Protein AF-A0A7V8E3L0-F1 (afdb_monomer_lite)

Foldseek 3Di:
DPPCQCVPPVNVVCCVVQHDDDDDDCVVCVVVCVVVVDDAPPKDWDADPVRDTLDIDGDDDHNVRVVVVVCVSSVHD

pLDDT: mean 87.91, std 10.55, range [44.91, 94.25]

Radius of gyration: 12.68 Å; chains: 1; bounding box: 30×25×30 Å

Sequence (77 aa):
MDSGTLSDATVDAFVRERFIAVRIEKEHQPATFESLKITDFPSTILLRADKTEAARLPGYLGPQEFLEKLKAASGKN

Secondary structure (DSSP, 8-state):
----GGG-HHHHHHHHHH-------TTT-HHHHHHTT--SSSEEEEE-TTS-EEEEEES---HHHHHHHHHHHHT--

Structure (mmCIF, N/CA/C/O backbone):
data_AF-A0A7V8E3L0-F1
#
_entry.id   AF-A0A7V8E3L0-F1
#
loop_
_atom_site.group_PDB
_atom_site.id
_atom_site.type_symbol
_atom_site.label_atom_id
_atom_site.label_alt_id
_atom_site.label_comp_id
_atom_site.label_asym_id
_atom_site.label_entity_id
_atom_site.label_seq_id
_atom_site.pdbx_PDB_ins_code
_atom_site.Cartn_x
_atom_site.Cartn_y
_atom_site.Cartn_z
_atom_site.occupancy
_atom_site.B_iso_or_equiv
_atom_site.auth_seq_id
_atom_site.auth_comp_id
_atom_site.auth_asym_id
_atom_site.auth_atom_id
_atom_site.pdbx_PDB_model_num
ATOM 1 N N . MET A 1 1 ? 17.122 6.847 0.498 1.00 44.91 1 MET A N 1
ATOM 2 C CA . MET A 1 1 ? 15.699 6.641 0.171 1.00 44.91 1 MET A CA 1
ATOM 3 C C . MET A 1 1 ? 15.014 6.388 1.495 1.00 44.91 1 MET A C 1
ATOM 5 O O . MET A 1 1 ? 15.332 5.379 2.111 1.00 44.91 1 MET A O 1
ATOM 9 N N . ASP A 1 2 ? 14.224 7.344 1.987 1.00 50.50 2 ASP A N 1
ATOM 10 C CA . ASP A 1 2 ? 13.507 7.203 3.257 1.00 50.50 2 ASP A CA 1
ATOM 11 C C . ASP A 1 2 ? 12.559 6.006 3.159 1.00 50.50 2 ASP A C 1
ATOM 13 O O . ASP A 1 2 ? 11.517 6.058 2.523 1.00 50.50 2 ASP A O 1
ATOM 17 N N . SER A 1 3 ? 12.959 4.880 3.740 1.00 57.62 3 SER A N 1
ATOM 18 C CA . SER A 1 3 ? 12.189 3.634 3.805 1.00 57.62 3 SER A CA 1
ATOM 19 C C . SER A 1 3 ? 11.246 3.605 5.016 1.00 57.62 3 SER A C 1
ATOM 21 O O . SER A 1 3 ? 10.783 2.543 5.434 1.00 57.62 3 SER A O 1
ATOM 23 N N . GLY A 1 4 ? 10.974 4.774 5.602 1.00 77.69 4 GLY A N 1
ATOM 24 C CA . GLY A 1 4 ? 10.302 4.907 6.889 1.00 77.69 4 GLY A CA 1
ATOM 25 C C . GLY A 1 4 ? 8.800 4.649 6.850 1.00 77.69 4 GLY A C 1
ATOM 26 O O . GLY A 1 4 ? 8.264 4.193 7.845 1.00 77.69 4 GLY A O 1
ATOM 27 N N . THR A 1 5 ? 8.116 4.867 5.724 1.00 86.31 5 THR A N 1
ATOM 28 C CA . THR A 1 5 ? 6.640 4.833 5.672 1.00 86.31 5 THR A CA 1
ATOM 29 C C . THR A 1 5 ? 6.028 3.528 6.156 1.00 86.31 5 THR A C 1
ATOM 31 O O . THR A 1 5 ? 5.124 3.556 6.979 1.00 86.31 5 THR A O 1
ATOM 34 N N . LEU A 1 6 ? 6.531 2.383 5.694 1.00 84.69 6 LEU A N 1
ATOM 35 C CA . LEU A 1 6 ? 6.026 1.081 6.148 1.00 84.69 6 LEU A CA 1
ATOM 36 C C . LEU A 1 6 ? 6.584 0.664 7.519 1.00 84.69 6 LEU A C 1
ATOM 38 O O . LEU A 1 6 ? 6.103 -0.305 8.092 1.00 84.69 6 LEU A O 1
ATOM 42 N N . SER A 1 7 ? 7.596 1.375 8.023 1.00 87.38 7 SER A N 1
ATOM 43 C CA . SER A 1 7 ? 8.189 1.158 9.350 1.00 87.38 7 SER A CA 1
ATOM 44 C C . SER A 1 7 ? 7.643 2.132 10.403 1.00 87.38 7 SER A C 1
ATOM 46 O O . SER A 1 7 ? 7.987 2.018 11.577 1.00 87.38 7 SER A O 1
ATOM 48 N N . ASP A 1 8 ? 6.824 3.106 9.997 1.00 93.81 8 ASP A N 1
ATOM 49 C CA . ASP A 1 8 ? 6.166 4.037 10.900 1.00 93.81 8 ASP A CA 1
ATOM 50 C C . ASP A 1 8 ? 5.178 3.266 11.777 1.00 93.81 8 ASP A C 1
ATOM 52 O O . ASP A 1 8 ? 4.337 2.519 11.276 1.00 93.81 8 ASP A O 1
ATOM 56 N N . ALA A 1 9 ? 5.280 3.444 13.095 1.00 93.62 9 ALA A N 1
ATOM 57 C CA . ALA A 1 9 ? 4.501 2.665 14.054 1.00 93.62 9 ALA A CA 1
ATOM 58 C C . ALA A 1 9 ? 2.984 2.850 13.877 1.00 93.62 9 ALA A C 1
ATOM 60 O O . ALA A 1 9 ? 2.216 1.921 14.127 1.00 93.62 9 ALA A O 1
ATOM 61 N N . THR A 1 10 ? 2.546 4.026 13.421 1.00 93.50 10 THR A N 1
ATOM 62 C CA . THR A 1 10 ? 1.127 4.311 13.179 1.00 93.50 10 THR A CA 1
ATOM 63 C C . THR A 1 10 ? 0.651 3.614 11.911 1.00 93.50 10 THR A C 1
ATOM 65 O O . THR A 1 10 ? -0.430 3.022 11.899 1.00 93.50 10 THR A O 1
ATOM 68 N N . VAL A 1 11 ? 1.463 3.653 10.850 1.00 92.62 11 VAL A N 1
ATOM 69 C CA . VAL A 1 11 ? 1.171 2.945 9.597 1.00 92.62 11 VAL A CA 1
ATOM 70 C C . VAL A 1 11 ? 1.149 1.432 9.820 1.00 92.62 11 VAL A C 1
ATOM 72 O O . VAL A 1 11 ? 0.187 0.791 9.402 1.00 92.62 11 VAL A O 1
ATOM 75 N N . ASP A 1 12 ? 2.144 0.859 10.504 1.00 92.88 12 ASP A N 1
ATOM 76 C CA . ASP A 1 12 ? 2.204 -0.584 10.791 1.00 92.88 12 ASP A CA 1
ATOM 77 C C . ASP A 1 12 ? 0.989 -1.044 11.607 1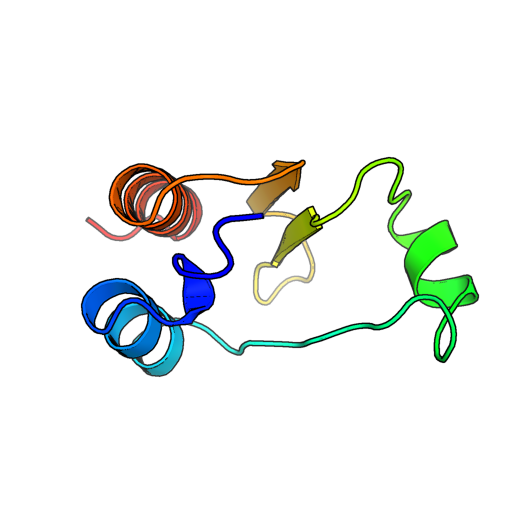.00 92.88 12 ASP A C 1
ATOM 79 O O . ASP A 1 12 ? 0.310 -1.994 11.208 1.00 92.88 12 ASP A O 1
ATOM 83 N N . ALA A 1 13 ? 0.646 -0.334 12.687 1.00 94.19 13 ALA A N 1
ATOM 84 C CA . ALA A 1 13 ? -0.523 -0.658 13.502 1.00 94.19 13 ALA A CA 1
ATOM 85 C C . ALA A 1 13 ? -1.821 -0.635 12.678 1.00 94.19 13 ALA A C 1
ATOM 87 O O . ALA A 1 13 ? -2.605 -1.587 12.722 1.00 94.19 13 ALA A O 1
ATOM 88 N N . PHE A 1 14 ? -2.025 0.410 11.870 1.00 93.56 14 PHE A N 1
ATOM 89 C CA . PHE A 1 14 ? -3.221 0.542 11.040 1.00 93.56 14 PHE A CA 1
ATOM 90 C C . PHE A 1 14 ? -3.304 -0.540 9.956 1.00 93.56 14 PHE A C 1
ATOM 92 O O . PHE A 1 14 ? -4.362 -1.141 9.753 1.00 93.56 14 PHE A O 1
ATOM 99 N N . VAL A 1 15 ? -2.190 -0.819 9.271 1.00 92.94 15 VAL A N 1
ATOM 100 C CA . VAL A 1 15 ? -2.124 -1.856 8.235 1.00 92.94 15 VAL A CA 1
ATOM 101 C C . VAL A 1 15 ? -2.408 -3.230 8.835 1.00 92.94 15 VAL A C 1
ATOM 103 O O . VAL A 1 15 ? -3.226 -3.957 8.278 1.00 92.94 15 VAL A O 1
ATOM 106 N N . ARG A 1 16 ? -1.809 -3.572 9.983 1.00 92.31 16 ARG A N 1
ATOM 107 C CA . ARG A 1 16 ? -2.038 -4.859 10.664 1.00 92.31 16 ARG A CA 1
ATOM 108 C C . ARG A 1 16 ? -3.474 -5.049 11.133 1.00 92.31 16 ARG A C 1
ATOM 110 O O . ARG A 1 16 ? -3.977 -6.167 11.089 1.00 92.31 16 ARG A O 1
ATOM 117 N N . GLU A 1 17 ? -4.122 -3.987 11.602 1.00 93.88 17 GLU A N 1
ATOM 118 C CA . GLU A 1 17 ? -5.497 -4.064 12.100 1.00 93.88 17 GLU A CA 1
ATOM 119 C C . GLU A 1 17 ? -6.522 -4.162 10.958 1.00 93.88 17 GLU A C 1
ATOM 121 O O . GLU A 1 17 ? -7.563 -4.805 11.108 1.00 93.88 17 GLU A O 1
ATOM 126 N N . ARG A 1 18 ? -6.265 -3.504 9.819 1.00 92.19 18 ARG A N 1
ATOM 127 C CA . ARG A 1 18 ? -7.297 -3.256 8.794 1.00 92.19 18 ARG A CA 1
ATOM 128 C C . ARG A 1 18 ? -7.064 -3.939 7.453 1.00 92.19 18 ARG A C 1
ATOM 130 O O . ARG A 1 18 ? -8.015 -4.042 6.678 1.00 92.19 18 ARG A O 1
ATOM 137 N N . PHE A 1 19 ? -5.852 -4.406 7.170 1.00 93.25 19 PHE A N 1
ATOM 138 C CA . PHE A 1 19 ? -5.480 -4.952 5.869 1.00 93.25 19 PHE A CA 1
ATOM 139 C C . PHE 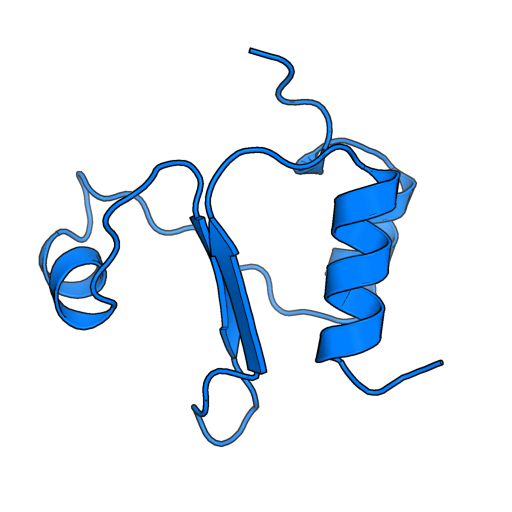A 1 19 ? -4.729 -6.277 5.993 1.00 93.25 19 PHE A C 1
ATOM 141 O O . PHE A 1 19 ? -4.109 -6.594 7.003 1.00 93.25 19 PHE A O 1
ATOM 148 N N . ILE A 1 20 ? -4.743 -7.040 4.902 1.00 93.12 20 ILE A N 1
ATOM 149 C CA . ILE A 1 20 ? -3.824 -8.158 4.696 1.00 93.12 20 ILE A CA 1
ATOM 150 C C . ILE A 1 20 ? -2.695 -7.634 3.811 1.00 93.12 20 ILE A C 1
ATOM 152 O O . ILE A 1 20 ? -2.905 -7.360 2.629 1.00 93.12 20 ILE A O 1
ATOM 156 N N . ALA A 1 21 ? -1.506 -7.463 4.386 1.00 91.81 21 ALA A N 1
ATOM 157 C CA . ALA A 1 21 ? -0.343 -6.988 3.648 1.00 91.81 21 ALA A CA 1
ATOM 158 C C . ALA A 1 21 ? 0.304 -8.133 2.854 1.00 91.81 21 ALA A C 1
ATOM 160 O O . ALA A 1 21 ? 0.691 -9.154 3.422 1.00 91.81 21 ALA A O 1
ATOM 161 N N . VAL A 1 22 ? 0.456 -7.943 1.542 1.00 91.25 22 VAL A N 1
ATOM 162 C CA . VAL A 1 22 ? 1.140 -8.885 0.648 1.00 91.25 22 VAL A CA 1
ATOM 163 C C . VAL A 1 22 ? 2.303 -8.167 -0.023 1.00 91.25 22 VAL A C 1
ATOM 165 O O . VAL A 1 22 ? 2.109 -7.184 -0.735 1.00 91.25 22 VAL A O 1
ATOM 168 N N . ARG A 1 23 ? 3.520 -8.669 0.197 1.00 90.62 23 ARG A N 1
ATOM 169 C CA . ARG A 1 23 ? 4.726 -8.201 -0.493 1.00 90.62 23 ARG A CA 1
ATOM 170 C C . ARG A 1 23 ? 4.961 -9.068 -1.722 1.00 90.62 23 ARG A C 1
ATOM 172 O O . ARG A 1 23 ? 5.000 -10.291 -1.617 1.00 90.62 23 ARG A O 1
ATOM 179 N N . ILE A 1 24 ? 5.144 -8.424 -2.867 1.00 89.94 24 ILE A N 1
ATOM 180 C CA . ILE A 1 24 ? 5.472 -9.085 -4.130 1.00 89.94 24 ILE A CA 1
ATOM 181 C C . ILE A 1 24 ? 6.786 -8.492 -4.626 1.00 89.94 24 ILE A C 1
ATOM 183 O O . ILE A 1 24 ? 6.945 -7.274 -4.674 1.00 89.94 24 ILE A O 1
ATOM 187 N N . GLU A 1 25 ? 7.724 -9.359 -4.980 1.00 90.75 25 GLU A N 1
ATOM 188 C CA . GLU A 1 25 ? 9.033 -8.989 -5.518 1.00 90.75 25 GLU A CA 1
ATOM 189 C C . GLU A 1 25 ? 9.095 -9.399 -6.985 1.00 90.75 25 GLU A C 1
ATOM 191 O O . GLU A 1 25 ? 8.726 -10.528 -7.333 1.00 90.75 25 GLU A O 1
ATOM 196 N N . LYS A 1 26 ? 9.515 -8.475 -7.855 1.00 87.69 26 LYS A N 1
ATOM 197 C CA . LYS A 1 26 ? 9.469 -8.671 -9.311 1.00 87.69 26 LYS A CA 1
ATOM 198 C C . LYS A 1 26 ? 10.365 -9.823 -9.740 1.00 87.69 26 LYS A C 1
ATOM 200 O O . LYS A 1 26 ? 10.004 -10.577 -10.636 1.00 87.69 26 LYS A O 1
ATOM 205 N N . GLU A 1 27 ? 11.497 -9.966 -9.070 1.00 91.06 27 GLU A N 1
ATOM 206 C CA . GLU A 1 27 ? 12.519 -10.976 -9.316 1.00 91.06 27 GLU A CA 1
ATOM 207 C C . GLU A 1 27 ? 11.974 -12.395 -9.108 1.00 91.06 27 GLU A C 1
ATOM 209 O O . GLU A 1 27 ? 12.374 -13.322 -9.805 1.00 91.06 27 GLU A O 1
ATOM 214 N N . HIS A 1 28 ? 11.023 -12.557 -8.184 1.00 93.06 28 HIS A N 1
ATOM 215 C CA . HIS A 1 28 ? 10.423 -13.846 -7.848 1.00 93.06 28 HIS A CA 1
ATOM 216 C C . HIS A 1 28 ? 9.090 -14.097 -8.565 1.00 93.06 28 HIS A C 1
ATOM 218 O O . HIS A 1 28 ? 8.702 -15.248 -8.754 1.00 93.06 28 HIS A O 1
ATOM 224 N N . GLN A 1 29 ? 8.365 -13.039 -8.945 1.00 91.94 29 GLN A N 1
ATOM 225 C CA . GLN A 1 29 ? 7.018 -13.133 -9.521 1.00 91.94 29 GLN A CA 1
ATOM 226 C C . GLN A 1 29 ? 6.805 -12.172 -10.710 1.00 91.94 29 GLN A C 1
ATOM 228 O O . GLN A 1 29 ? 5.901 -11.330 -10.672 1.00 91.94 29 GLN A O 1
ATOM 233 N N . PRO A 1 30 ? 7.587 -12.285 -11.798 1.00 90.25 30 PRO A N 1
ATOM 234 C CA . PRO A 1 30 ? 7.526 -11.340 -12.917 1.00 90.25 30 PRO A CA 1
ATOM 235 C C . PRO A 1 30 ? 6.155 -11.320 -13.614 1.00 90.25 30 PRO A C 1
ATOM 237 O O . PRO A 1 30 ? 5.634 -10.247 -13.912 1.00 90.25 30 PRO A O 1
ATOM 240 N N . ALA A 1 31 ? 5.509 -12.482 -13.773 1.00 92.31 31 ALA A N 1
ATOM 241 C CA . ALA A 1 31 ? 4.178 -12.586 -14.380 1.00 92.31 31 ALA A CA 1
ATOM 242 C C . ALA A 1 31 ? 3.096 -11.834 -13.577 1.00 92.31 31 ALA A C 1
ATOM 244 O O . ALA A 1 31 ? 2.181 -11.234 -14.146 1.00 92.31 31 ALA A O 1
ATOM 245 N N . THR A 1 32 ? 3.214 -11.809 -12.246 1.00 89.38 32 THR A N 1
ATOM 246 C CA . THR A 1 32 ? 2.298 -11.051 -11.384 1.00 89.38 32 THR A CA 1
ATOM 247 C C . THR A 1 32 ? 2.468 -9.549 -11.611 1.00 89.38 32 THR A C 1
ATOM 249 O O . THR A 1 32 ? 1.478 -8.836 -11.751 1.00 89.38 32 THR A O 1
ATOM 252 N N . PHE A 1 33 ? 3.706 -9.064 -11.743 1.00 89.19 33 PHE A N 1
ATOM 253 C CA . PHE A 1 33 ? 3.985 -7.657 -12.052 1.00 89.19 33 PHE A CA 1
ATOM 254 C C . PHE A 1 33 ? 3.431 -7.225 -13.413 1.00 89.19 33 PHE A C 1
ATOM 256 O O . PHE A 1 33 ? 2.837 -6.150 -13.521 1.00 89.19 33 PHE A O 1
ATOM 263 N N . GLU A 1 34 ? 3.592 -8.068 -14.433 1.00 89.69 34 GLU A N 1
ATOM 264 C CA . GLU A 1 34 ? 3.060 -7.819 -15.776 1.00 89.69 34 GLU A CA 1
ATOM 265 C C . GLU A 1 34 ? 1.528 -7.793 -15.780 1.00 89.69 34 GLU A C 1
ATOM 267 O O . GLU A 1 34 ? 0.927 -6.851 -16.301 1.00 89.69 34 GLU A O 1
ATOM 272 N N . SER A 1 35 ? 0.884 -8.772 -15.136 1.00 90.88 35 SER A N 1
ATOM 273 C CA . SER A 1 35 ? -0.584 -8.829 -15.057 1.00 90.88 35 SER A CA 1
ATOM 274 C C . SER A 1 35 ? -1.188 -7.641 -14.298 1.00 90.88 35 SER A C 1
ATOM 276 O O . SER A 1 35 ? -2.237 -7.129 -14.690 1.00 90.88 35 SER A O 1
ATOM 278 N N . LEU A 1 36 ? -0.498 -7.144 -13.265 1.00 90.00 36 LEU A N 1
ATOM 279 C CA . LEU A 1 36 ? -0.888 -5.956 -12.498 1.00 90.00 36 LEU A CA 1
ATOM 280 C C . LEU A 1 36 ? -0.469 -4.631 -13.158 1.00 90.00 36 LEU A C 1
ATOM 282 O O . LEU A 1 36 ? -0.770 -3.567 -12.605 1.00 90.00 36 LEU A O 1
ATOM 286 N N . LYS A 1 37 ? 0.205 -4.684 -14.318 1.00 90.75 37 LYS A N 1
ATOM 287 C CA . LYS A 1 37 ? 0.692 -3.531 -15.096 1.00 90.75 37 LYS A CA 1
ATOM 288 C C . LYS A 1 37 ? 1.500 -2.538 -14.250 1.00 90.75 37 LYS A C 1
ATOM 290 O O . LYS A 1 37 ? 1.264 -1.333 -14.300 1.00 90.75 37 LYS A O 1
ATOM 295 N N . ILE A 1 38 ? 2.418 -3.041 -13.426 1.00 89.44 38 ILE A N 1
ATOM 296 C CA . ILE A 1 38 ? 3.260 -2.191 -12.573 1.00 89.44 38 ILE A CA 1
ATOM 297 C C . ILE A 1 38 ? 4.344 -1.512 -13.415 1.00 89.44 38 ILE A C 1
ATOM 299 O O . ILE A 1 38 ? 5.204 -2.187 -13.979 1.00 89.44 38 ILE A O 1
ATOM 303 N N . THR A 1 39 ? 4.316 -0.180 -13.470 1.00 84.81 39 THR A N 1
ATOM 304 C CA . THR A 1 39 ? 5.279 0.652 -14.215 1.00 84.81 39 THR A CA 1
ATOM 305 C C . THR A 1 39 ? 6.279 1.384 -13.323 1.00 84.81 39 THR A C 1
ATOM 307 O O . THR A 1 39 ? 7.355 1.736 -13.795 1.00 84.81 39 THR A O 1
ATOM 310 N N . ASP A 1 40 ? 5.962 1.558 -12.037 1.00 85.81 40 ASP A N 1
ATOM 311 C CA . ASP A 1 40 ? 6.704 2.409 -11.101 1.00 85.81 40 ASP A CA 1
ATOM 312 C C . ASP A 1 40 ? 6.995 1.677 -9.786 1.00 85.81 40 ASP A C 1
ATOM 314 O O . ASP A 1 40 ? 6.231 0.804 -9.369 1.00 85.81 40 ASP A O 1
ATOM 318 N N . PHE A 1 41 ? 8.092 2.047 -9.116 1.00 83.62 41 PHE A N 1
ATOM 319 C CA . PHE A 1 41 ? 8.532 1.432 -7.861 1.00 83.62 41 PHE A CA 1
ATOM 320 C C . PHE A 1 41 ? 8.813 2.482 -6.769 1.00 83.62 41 PHE A C 1
ATOM 322 O O . PHE A 1 41 ?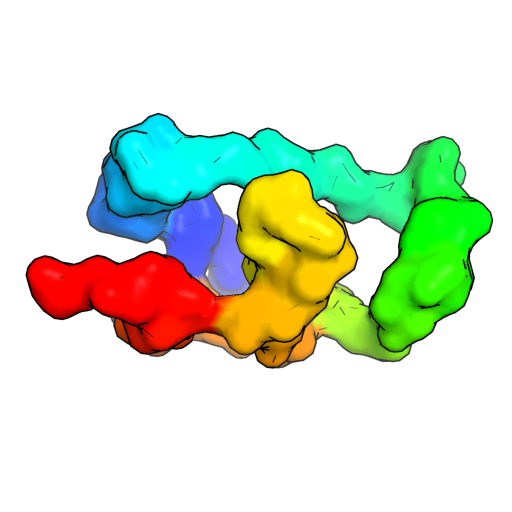 9.421 3.510 -7.068 1.00 83.62 41 PHE A O 1
ATOM 329 N N . PRO A 1 42 ? 8.462 2.212 -5.494 1.00 88.38 42 PRO A N 1
ATOM 330 C CA . PRO A 1 42 ? 7.551 1.146 -5.059 1.00 88.38 42 PRO A CA 1
ATOM 331 C C . PRO A 1 42 ? 6.122 1.379 -5.592 1.00 88.38 42 PRO A C 1
ATOM 333 O O . PRO A 1 42 ? 5.783 2.487 -5.990 1.00 88.38 42 PRO A O 1
ATOM 336 N N . SER A 1 43 ? 5.277 0.345 -5.613 1.00 90.75 43 SER A N 1
ATOM 337 C CA . SER A 1 43 ? 3.850 0.480 -5.944 1.00 90.75 43 SER A CA 1
ATOM 338 C C . SER A 1 43 ? 3.015 -0.296 -4.937 1.00 90.75 43 SER A C 1
ATOM 340 O O . SER A 1 43 ? 3.310 -1.457 -4.654 1.00 90.75 43 SER A O 1
ATOM 342 N N . THR A 1 44 ? 1.985 0.344 -4.388 1.00 93.38 44 THR A N 1
ATOM 343 C CA . THR A 1 44 ? 1.026 -0.299 -3.480 1.00 93.38 44 THR A CA 1
ATOM 344 C C . THR A 1 44 ? -0.338 -0.347 -4.150 1.00 93.38 44 THR A C 1
ATOM 346 O O . THR A 1 44 ? -0.847 0.682 -4.589 1.00 93.38 44 THR A O 1
ATOM 349 N N . ILE A 1 45 ? -0.944 -1.531 -4.215 1.00 93.75 45 ILE A N 1
ATOM 350 C CA . ILE A 1 45 ? -2.294 -1.730 -4.753 1.00 93.75 45 ILE A CA 1
ATOM 351 C C . ILE A 1 45 ? -3.199 -2.166 -3.609 1.00 93.75 45 ILE A C 1
ATOM 353 O O . ILE A 1 45 ? -2.863 -3.084 -2.862 1.00 93.75 45 ILE A O 1
ATOM 357 N N . LEU A 1 46 ? -4.352 -1.521 -3.484 1.00 94.25 46 LEU A N 1
ATOM 358 C CA . LEU A 1 46 ? -5.389 -1.912 -2.543 1.00 94.25 46 LEU A CA 1
ATOM 359 C C . LEU A 1 46 ? -6.454 -2.682 -3.306 1.00 94.25 46 LEU A C 1
ATOM 361 O O . LEU A 1 46 ? -7.037 -2.168 -4.260 1.00 94.25 46 LEU A O 1
ATOM 365 N N . LEU A 1 47 ? -6.723 -3.904 -2.861 1.00 92.75 47 LEU A N 1
ATOM 366 C CA . LEU A 1 47 ? -7.735 -4.777 -3.438 1.00 92.75 47 LEU A CA 1
ATOM 367 C C . LEU A 1 47 ? -8.888 -4.959 -2.452 1.00 92.75 47 LEU A C 1
ATOM 369 O O . LEU A 1 47 ? -8.675 -5.104 -1.247 1.00 92.75 47 LEU A O 1
ATOM 373 N N . ARG A 1 48 ? -10.115 -4.976 -2.972 1.00 91.19 48 ARG A N 1
ATOM 374 C CA . ARG A 1 48 ? -11.305 -5.386 -2.220 1.00 91.19 48 ARG A CA 1
ATOM 375 C C . ARG A 1 48 ? -11.444 -6.908 -2.228 1.00 91.19 48 ARG A C 1
ATOM 377 O O . ARG A 1 48 ? -10.824 -7.608 -3.027 1.00 91.19 48 ARG A O 1
ATOM 384 N N . ALA A 1 49 ? -12.310 -7.426 -1.358 1.00 89.06 49 ALA A N 1
ATOM 385 C CA . ALA A 1 49 ? -12.587 -8.861 -1.258 1.00 89.06 49 ALA A CA 1
ATOM 386 C C . ALA A 1 49 ? -13.155 -9.467 -2.560 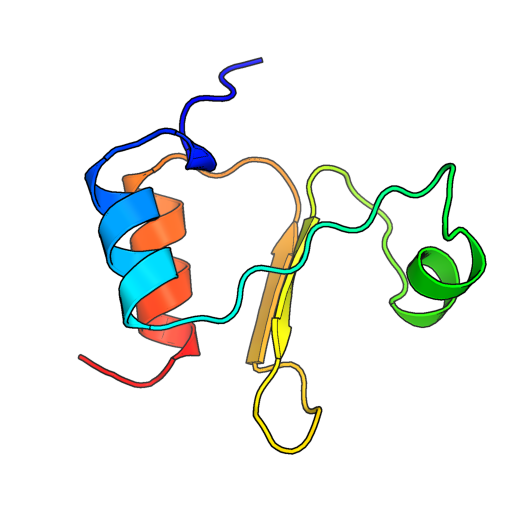1.00 89.06 49 ALA A C 1
ATOM 388 O O . ALA A 1 49 ? -12.958 -10.650 -2.828 1.00 89.06 49 ALA A O 1
ATOM 389 N N . ASP A 1 50 ? -13.810 -8.655 -3.393 1.00 92.06 50 ASP A N 1
ATOM 390 C CA . ASP A 1 50 ? -14.322 -9.036 -4.717 1.00 92.06 50 ASP A CA 1
ATOM 391 C C . ASP A 1 50 ? -13.253 -9.001 -5.829 1.00 92.06 50 ASP A C 1
ATOM 393 O O . ASP A 1 50 ? -13.574 -9.193 -7.000 1.00 92.06 50 ASP A O 1
ATOM 397 N N . LYS A 1 51 ? -11.978 -8.794 -5.466 1.00 87.25 51 LYS A N 1
ATOM 398 C CA . LYS A 1 51 ? -10.817 -8.681 -6.364 1.00 87.25 51 LYS A CA 1
ATOM 399 C C . LYS A 1 51 ? -10.807 -7.421 -7.236 1.00 87.25 51 LYS A C 1
ATOM 401 O O . LYS A 1 51 ? -9.996 -7.335 -8.156 1.00 87.25 51 LYS A O 1
ATOM 406 N N . THR A 1 52 ? -11.651 -6.431 -6.946 1.00 91.56 52 THR A N 1
ATOM 407 C CA . THR A 1 52 ? -11.566 -5.121 -7.603 1.00 91.56 52 THR A CA 1
ATOM 408 C C . THR A 1 52 ? -10.477 -4.254 -6.973 1.00 91.56 52 THR A C 1
ATOM 410 O O . THR A 1 52 ? -10.236 -4.296 -5.764 1.00 91.56 52 THR A O 1
ATOM 413 N N . GLU A 1 53 ? -9.812 -3.443 -7.795 1.00 93.06 53 GLU A N 1
ATOM 414 C CA . GLU A 1 53 ? -8.844 -2.451 -7.328 1.00 93.06 53 GLU A CA 1
ATOM 415 C C . GLU A 1 53 ? -9.583 -1.276 -6.671 1.00 93.06 53 GLU A C 1
ATOM 417 O O . GLU A 1 53 ? -10.416 -0.611 -7.289 1.00 93.06 53 GLU A O 1
ATOM 422 N N . ALA A 1 54 ? -9.309 -1.038 -5.389 1.00 92.75 54 ALA A N 1
ATOM 423 C CA . ALA A 1 54 ? -9.821 0.113 -4.653 1.00 92.75 54 ALA A CA 1
ATOM 424 C C . ALA A 1 54 ? -8.981 1.363 -4.908 1.00 92.75 54 ALA A C 1
ATOM 426 O O . ALA A 1 54 ? -9.533 2.454 -5.037 1.00 92.75 54 ALA A O 1
ATOM 427 N N . ALA A 1 55 ? -7.659 1.196 -4.948 1.00 93.12 55 ALA A N 1
ATOM 428 C CA . ALA A 1 55 ? -6.709 2.269 -5.183 1.00 93.12 55 ALA A CA 1
ATOM 429 C C . ALA A 1 55 ? -5.347 1.712 -5.604 1.00 93.12 55 ALA A C 1
ATOM 431 O O . ALA A 1 55 ? -4.998 0.571 -5.290 1.00 93.12 55 ALA A O 1
ATOM 432 N N . ARG A 1 56 ? -4.547 2.575 -6.228 1.00 93.31 56 ARG A N 1
ATOM 433 C CA . ARG A 1 56 ? -3.140 2.339 -6.535 1.00 93.31 56 ARG A CA 1
ATOM 434 C C . ARG A 1 56 ? -2.326 3.563 -6.174 1.00 93.31 56 ARG A C 1
ATOM 436 O O . ARG A 1 56 ? -2.679 4.680 -6.542 1.00 93.31 56 ARG A O 1
ATOM 443 N N . LEU A 1 57 ? -1.249 3.329 -5.439 1.00 92.25 57 LEU A N 1
ATOM 444 C CA . LEU A 1 57 ? -0.349 4.342 -4.911 1.00 92.25 57 LEU A CA 1
ATOM 445 C C . LEU A 1 57 ? 1.024 4.119 -5.560 1.00 92.25 57 LEU A C 1
ATOM 447 O O . LEU A 1 57 ? 1.772 3.245 -5.106 1.00 92.25 57 LEU A O 1
ATOM 451 N N . PRO A 1 58 ? 1.326 4.812 -6.673 1.00 86.38 58 PRO A N 1
ATOM 452 C CA . PRO A 1 58 ? 2.627 4.720 -7.314 1.00 86.38 58 PRO A CA 1
ATOM 453 C C . PRO A 1 58 ? 3.657 5.575 -6.571 1.00 86.38 58 PRO A C 1
ATOM 455 O O . PRO A 1 58 ? 3.372 6.696 -6.152 1.00 86.38 58 PRO A O 1
ATOM 458 N N . GLY A 1 59 ? 4.873 5.054 -6.465 1.00 86.25 59 GLY A N 1
ATOM 459 C CA . GLY A 1 59 ? 6.003 5.748 -5.872 1.00 86.25 59 GLY A CA 1
ATOM 460 C C . GLY A 1 59 ? 5.973 5.792 -4.347 1.00 86.25 59 GLY A C 1
ATOM 461 O O . GLY A 1 59 ? 5.194 5.122 -3.665 1.00 86.25 59 GLY A O 1
ATOM 462 N N . TYR A 1 60 ? 6.901 6.573 -3.806 1.00 88.94 60 TYR A N 1
ATOM 463 C CA . TYR A 1 60 ? 7.014 6.797 -2.375 1.00 88.94 60 TYR A CA 1
ATOM 464 C C . TYR A 1 60 ? 6.002 7.845 -1.903 1.00 88.94 60 TYR A C 1
ATOM 466 O O . TYR A 1 60 ? 5.903 8.917 -2.495 1.00 88.94 60 TYR A O 1
ATOM 474 N N . LEU A 1 61 ? 5.327 7.554 -0.792 1.00 90.19 61 LEU A N 1
ATOM 475 C CA . LEU A 1 61 ? 4.507 8.500 -0.037 1.00 90.19 61 LEU A CA 1
ATOM 476 C C . LEU A 1 61 ? 5.039 8.563 1.394 1.00 90.19 61 LEU A C 1
ATOM 478 O O . LEU A 1 61 ? 5.462 7.535 1.925 1.00 90.19 61 LEU A O 1
ATOM 482 N N . GLY A 1 62 ? 4.991 9.734 2.031 1.00 92.06 62 GLY A N 1
ATOM 483 C CA . GLY A 1 62 ? 5.309 9.856 3.458 1.00 92.06 62 GLY A CA 1
ATOM 484 C C . GLY A 1 62 ? 4.264 9.156 4.349 1.00 92.06 62 GLY A C 1
ATOM 485 O O . GLY A 1 62 ? 3.143 8.931 3.889 1.00 92.06 62 GLY A O 1
ATOM 486 N N . PRO A 1 63 ? 4.574 8.851 5.627 1.00 93.31 63 PRO A N 1
ATOM 487 C CA . PRO A 1 63 ? 3.689 8.089 6.519 1.00 93.31 63 PRO A CA 1
ATOM 488 C C . PRO A 1 63 ? 2.261 8.634 6.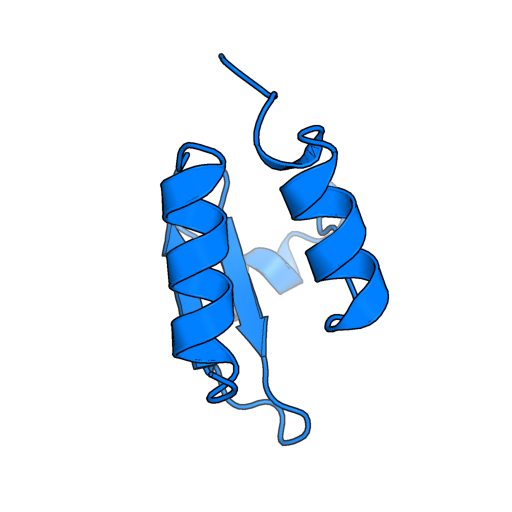609 1.00 93.31 63 PRO A C 1
ATOM 490 O O . PRO A 1 63 ? 1.293 7.894 6.443 1.00 93.31 63 PRO A O 1
ATOM 493 N N . GLN A 1 64 ? 2.128 9.946 6.818 1.00 92.94 64 GLN A N 1
ATOM 494 C CA . GLN A 1 64 ? 0.826 10.591 6.959 1.00 92.94 64 GLN A CA 1
ATOM 495 C C . GLN A 1 64 ? 0.020 10.540 5.657 1.00 92.94 64 GLN A C 1
ATOM 497 O O . GLN A 1 64 ? -1.147 10.164 5.672 1.00 92.94 64 GLN A O 1
ATOM 502 N N . GLU A 1 65 ? 0.643 10.873 4.524 1.00 93.31 65 GLU A N 1
ATOM 503 C CA . GLU A 1 65 ? -0.027 10.822 3.224 1.00 93.31 65 GLU A CA 1
ATOM 504 C C . GLU A 1 65 ? -0.459 9.393 2.880 1.00 93.31 65 GLU A C 1
ATOM 506 O O . GLU A 1 65 ? -1.594 9.172 2.462 1.00 93.31 65 GLU A O 1
ATOM 511 N N . PHE A 1 66 ? 0.414 8.413 3.114 1.00 93.38 66 PHE A N 1
ATOM 512 C CA . PHE A 1 66 ? 0.111 7.005 2.893 1.00 93.38 66 PHE A CA 1
ATOM 513 C C . PHE A 1 66 ? -1.102 6.556 3.717 1.00 93.38 66 PHE A C 1
ATOM 515 O O . PHE A 1 66 ? -2.037 5.976 3.166 1.00 93.38 66 PHE A O 1
ATOM 522 N N . LEU A 1 67 ? -1.136 6.889 5.012 1.00 93.50 67 LEU A N 1
ATOM 523 C CA . LEU A 1 67 ? -2.246 6.556 5.906 1.00 93.50 67 LEU A CA 1
ATOM 524 C C . LEU A 1 67 ? -3.578 7.151 5.423 1.00 93.50 67 LEU A C 1
ATOM 526 O O . LEU A 1 67 ? -4.590 6.450 5.390 1.00 93.50 67 LEU A O 1
ATOM 530 N N . GLU A 1 68 ? -3.585 8.419 5.012 1.00 94.00 68 GLU A N 1
ATOM 531 C CA . GLU A 1 68 ? -4.793 9.079 4.505 1.00 94.00 68 GLU A CA 1
ATOM 532 C C . GLU A 1 68 ? -5.302 8.423 3.215 1.00 94.00 68 GLU A C 1
ATOM 534 O O . GLU A 1 68 ? -6.506 8.195 3.061 1.00 94.00 68 GLU A O 1
ATOM 539 N N . LYS A 1 69 ? -4.397 8.015 2.316 1.00 93.31 69 LYS A N 1
ATOM 540 C CA . LYS A 1 69 ? -4.768 7.249 1.116 1.00 93.31 69 LYS A CA 1
ATOM 541 C C . LYS A 1 69 ? -5.357 5.878 1.467 1.00 93.31 69 LYS A C 1
ATOM 543 O O . LYS A 1 69 ? -6.343 5.478 0.846 1.00 93.31 69 LYS A O 1
ATOM 548 N N . LEU A 1 70 ? -4.801 5.173 2.461 1.00 92.81 70 LEU A N 1
ATOM 549 C CA . LEU A 1 70 ? -5.339 3.886 2.920 1.00 92.81 70 LEU A CA 1
ATOM 550 C C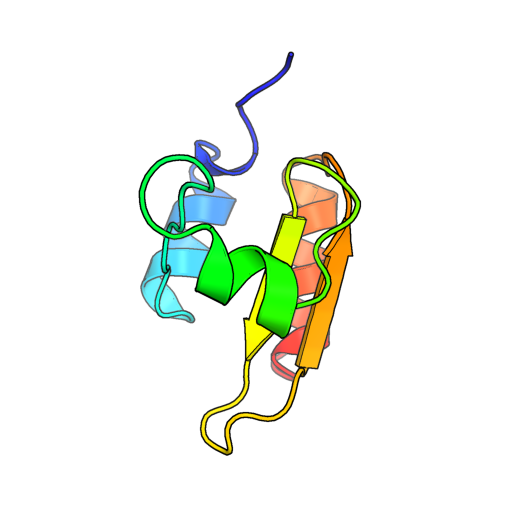 . LEU A 1 70 ? -6.753 4.032 3.495 1.00 92.81 70 LEU A C 1
ATOM 552 O O . LEU A 1 70 ? -7.649 3.266 3.129 1.00 92.81 70 LEU A O 1
ATOM 556 N N . LYS A 1 71 ? -6.973 5.021 4.369 1.00 92.50 71 LYS A N 1
ATOM 557 C CA . LYS A 1 71 ? -8.291 5.294 4.964 1.00 92.50 71 LYS A CA 1
ATOM 558 C C . LYS A 1 71 ? -9.329 5.594 3.888 1.00 92.50 71 LYS A C 1
ATOM 560 O O . LYS A 1 71 ? -10.354 4.911 3.834 1.00 92.50 71 LYS A O 1
ATOM 565 N N . ALA A 1 72 ? -9.015 6.517 2.976 1.00 91.19 72 ALA A N 1
ATOM 566 C CA . ALA A 1 72 ? -9.904 6.907 1.885 1.00 91.19 72 ALA A CA 1
ATOM 567 C C . ALA A 1 72 ? -10.307 5.713 1.003 1.00 91.19 72 ALA A C 1
ATOM 569 O O . ALA A 1 72 ? -11.479 5.548 0.671 1.00 91.19 72 ALA A O 1
ATOM 570 N N . ALA A 1 73 ? -9.355 4.838 0.666 1.00 87.38 73 ALA A N 1
ATOM 571 C CA . ALA A 1 73 ? -9.613 3.658 -0.156 1.00 87.38 73 ALA A CA 1
ATOM 572 C C . ALA A 1 73 ? -10.403 2.556 0.576 1.00 87.38 73 ALA A C 1
ATOM 574 O O . ALA A 1 73 ? -11.138 1.797 -0.061 1.00 87.38 73 ALA A O 1
ATOM 575 N N . SER A 1 74 ? -10.271 2.468 1.904 1.00 80.75 74 SER A N 1
ATOM 576 C CA . SER A 1 74 ? -10.990 1.488 2.732 1.00 80.75 74 SER A CA 1
ATOM 577 C C . SER A 1 74 ? -12.457 1.847 2.994 1.00 80.75 74 SER A C 1
ATOM 579 O O . SER A 1 74 ? -13.214 0.995 3.463 1.00 80.75 74 SER A O 1
ATOM 581 N N . GLY A 1 75 ? -12.867 3.088 2.701 1.00 71.44 75 GLY A N 1
ATOM 582 C CA . GLY A 1 75 ? -14.231 3.575 2.933 1.00 71.44 75 GLY A CA 1
ATOM 583 C C . GLY A 1 75 ? -14.632 3.642 4.411 1.00 71.44 75 GLY A C 1
ATOM 584 O O . GLY A 1 75 ? -15.822 3.711 4.712 1.00 71.44 75 GLY A O 1
ATOM 585 N N . LYS A 1 76 ? -13.665 3.585 5.334 1.00 55.38 76 LYS A N 1
ATOM 586 C CA . LYS A 1 76 ? -13.891 3.672 6.780 1.00 55.38 76 LYS A CA 1
ATOM 587 C C . LYS A 1 76 ? -13.264 4.964 7.307 1.00 55.38 76 LYS A C 1
ATOM 589 O O . LYS A 1 76 ? -12.040 5.075 7.327 1.00 55.38 76 LYS A O 1
ATOM 594 N N . ASN A 1 77 ? -14.124 5.909 7.696 1.00 46.16 77 ASN A N 1
ATOM 595 C CA . ASN A 1 77 ? -13.777 7.038 8.565 1.00 46.16 77 ASN A CA 1
ATOM 596 C C . ASN A 1 77 ? -13.718 6.570 10.018 1.00 46.16 77 ASN A C 1
ATOM 598 O O . ASN A 1 77 ? -14.620 5.789 10.405 1.00 46.16 77 ASN A O 1
#